Protein AF-A0AAD9LAK8-F1 (afdb_monomer_lite)

Organism: NCBI:txid4793

Secondary structure (DSSP, 8-state):
-EEEETTT-HHHHHHHHHHHB-TT----HHHHHHH--TTT-GGGTTB---GGGEETTTEEEE-HHHHHHHHTT---TT-GGGT---PPPPHHHHT--HHHHHHH-SSEEEEEEEE---STTTT--EEEEEEE-S--HHHHSSSS-GGG-S-------S---HHHHHHHHHHH---HHHHHT-

InterPro domains:
  IPR046700 Domain of unknown function DUF6570 [PF20209] (74-181)

Foldseek 3Di:
DDKDAQPPNVVLLVLQCVLQFQPPPPDDPVQQVQQACCVLPVSSGRGRHHPVQADSVRIGHDDPQCVVCSVVSHHRCCHVVVVNGDDDDPPLCPPDFPVLCCLQDLKDQPDWDWDQDDDPVNVDTDTDGDIDNPSDCVCVVPPDDPPPDPDDDDDDPDDDDPVRVVVVCVRNDDDPVSSVVD

Radius of gyration: 22.53 Å; chains: 1; bounding box: 44×38×63 Å

Structure (mmCIF, N/CA/C/O backbone):
data_AF-A0AAD9LAK8-F1
#
_entry.id   AF-A0AAD9LAK8-F1
#
loop_
_atom_site.group_PDB
_atom_site.id
_atom_site.type_symbol
_atom_site.label_atom_id
_atom_site.label_alt_id
_atom_site.label_comp_id
_atom_site.label_asym_id
_atom_site.label_entity_id
_atom_site.label_seq_id
_atom_site.pdbx_PDB_ins_code
_atom_site.Cartn_x
_atom_site.Cartn_y
_atom_site.Cartn_z
_atom_site.occupancy
_atom_site.B_iso_or_equiv
_atom_site.auth_seq_id
_atom_site.auth_comp_id
_atom_site.auth_asym_id
_atom_site.auth_atom_id
_atom_site.pdbx_PDB_model_num
ATOM 1 N N . MET A 1 1 ? 2.529 15.263 -12.406 1.00 78.31 1 MET A N 1
ATOM 2 C CA . MET A 1 1 ? 2.442 13.814 -12.691 1.00 78.31 1 MET A CA 1
ATOM 3 C C . MET A 1 1 ? 2.988 13.594 -14.092 1.00 78.31 1 MET A C 1
ATOM 5 O O . MET A 1 1 ? 2.725 14.437 -14.938 1.00 78.31 1 MET A O 1
ATOM 9 N N . HIS A 1 2 ? 3.800 12.567 -14.312 1.00 88.69 2 HIS A N 1
ATOM 10 C CA . HIS A 1 2 ? 4.383 12.221 -15.609 1.00 88.69 2 HIS A CA 1
ATOM 11 C C . HIS A 1 2 ? 3.769 10.908 -16.101 1.00 88.69 2 HIS A C 1
ATOM 13 O O . HIS A 1 2 ? 3.420 10.058 -15.282 1.00 88.69 2 HIS A O 1
ATOM 19 N N . MET A 1 3 ? 3.611 10.767 -17.414 1.00 92.19 3 MET A N 1
ATOM 20 C CA . MET A 1 3 ? 3.001 9.599 -18.048 1.00 92.19 3 MET A CA 1
ATOM 21 C C . MET A 1 3 ? 4.050 8.927 -18.925 1.00 92.19 3 MET A C 1
ATOM 23 O O . MET A 1 3 ? 4.673 9.604 -19.736 1.00 92.19 3 MET A O 1
ATOM 27 N N . ILE A 1 4 ? 4.254 7.628 -18.729 1.00 91.62 4 ILE A N 1
ATOM 28 C CA . ILE A 1 4 ? 5.166 6.804 -19.530 1.00 91.62 4 ILE A CA 1
ATOM 29 C C . ILE A 1 4 ? 4.303 5.907 -20.414 1.00 91.62 4 ILE A C 1
ATOM 31 O O . ILE A 1 4 ? 3.489 5.151 -19.879 1.00 91.62 4 ILE A O 1
ATOM 35 N N . SER A 1 5 ? 4.435 6.019 -21.733 1.00 92.50 5 SER A N 1
ATOM 36 C CA . SER A 1 5 ? 3.674 5.242 -22.715 1.00 92.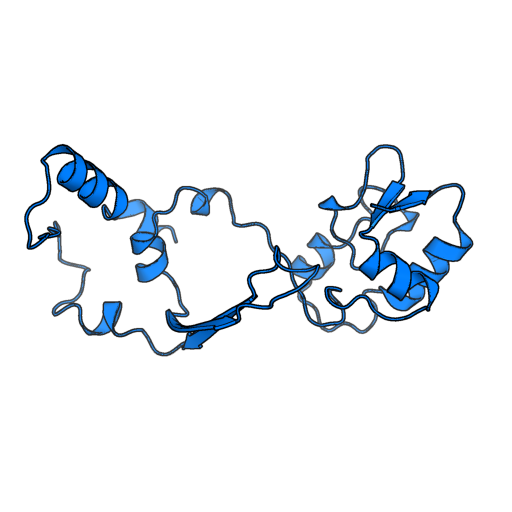50 5 SER A CA 1
ATOM 37 C C . SER A 1 5 ? 4.215 3.822 -22.801 1.00 92.50 5 SER A C 1
ATOM 39 O O . SER A 1 5 ? 5.386 3.614 -23.106 1.00 92.50 5 SER A O 1
ATOM 41 N N . LEU A 1 6 ? 3.362 2.821 -22.576 1.00 89.38 6 LEU A N 1
ATOM 42 C CA . LEU A 1 6 ? 3.762 1.417 -22.724 1.00 89.38 6 LEU A CA 1
ATOM 43 C C . LEU A 1 6 ? 4.066 1.046 -24.184 1.00 89.38 6 LEU A C 1
ATOM 45 O O . LEU A 1 6 ? 4.817 0.105 -24.433 1.00 89.38 6 LEU A O 1
ATOM 49 N N . GLY A 1 7 ? 3.469 1.762 -25.143 1.00 86.31 7 GLY A N 1
ATOM 50 C CA . GLY A 1 7 ? 3.658 1.524 -26.574 1.00 86.31 7 GLY A CA 1
ATOM 51 C C . GLY A 1 7 ? 4.894 2.218 -27.143 1.00 86.31 7 GLY A C 1
ATOM 52 O O . GLY A 1 7 ? 5.637 1.595 -27.907 1.00 86.31 7 GLY A O 1
ATOM 53 N N . ASP A 1 8 ? 5.112 3.473 -26.742 1.00 89.56 8 ASP A N 1
ATOM 54 C CA . ASP A 1 8 ? 6.115 4.354 -27.352 1.00 89.56 8 ASP A CA 1
ATOM 55 C C . ASP A 1 8 ? 7.444 4.360 -26.584 1.00 89.56 8 ASP A C 1
ATOM 57 O O . ASP A 1 8 ? 8.506 4.463 -27.191 1.00 89.56 8 ASP A O 1
ATOM 61 N N . ASP A 1 9 ? 7.421 4.181 -25.258 1.00 89.81 9 ASP A N 1
ATOM 62 C CA . ASP A 1 9 ? 8.613 4.276 -24.406 1.00 89.81 9 ASP A CA 1
ATOM 63 C C . ASP A 1 9 ? 9.253 2.899 -24.124 1.00 89.81 9 ASP A C 1
ATOM 65 O O . ASP A 1 9 ? 9.657 2.610 -22.995 1.00 89.81 9 ASP A O 1
ATOM 69 N N . ARG A 1 10 ? 9.357 2.014 -25.127 1.00 88.38 10 ARG A N 1
ATOM 70 C CA . ARG A 1 10 ? 9.809 0.615 -24.930 1.00 88.38 10 ARG A CA 1
ATOM 71 C C . ARG A 1 10 ? 11.165 0.493 -24.231 1.00 88.38 10 ARG A C 1
ATOM 73 O O . ARG A 1 10 ? 11.279 -0.265 -23.269 1.00 88.38 10 ARG A O 1
ATOM 80 N N . ASP A 1 11 ? 12.157 1.273 -24.657 1.00 90.06 11 ASP A N 1
ATOM 81 C CA . ASP A 1 11 ? 13.501 1.265 -24.057 1.00 90.06 11 ASP A CA 1
ATOM 82 C C . ASP A 1 11 ? 13.456 1.650 -22.577 1.00 90.06 11 ASP A C 1
ATOM 84 O O . ASP A 1 11 ? 14.144 1.085 -21.725 1.00 90.06 11 ASP A O 1
ATOM 88 N N . ARG A 1 12 ? 12.589 2.607 -22.249 1.00 90.50 12 ARG A N 1
ATOM 89 C CA . ARG A 1 12 ? 12.402 3.087 -20.888 1.00 90.50 12 ARG A CA 1
ATOM 90 C C . ARG A 1 12 ? 11.712 2.045 -20.019 1.00 90.50 12 ARG A C 1
ATOM 92 O O . ARG A 1 12 ? 12.115 1.856 -18.874 1.00 90.50 12 ARG A O 1
ATOM 99 N N . ILE A 1 13 ? 10.709 1.351 -20.554 1.00 92.00 13 ILE A N 1
ATOM 100 C CA . ILE A 1 13 ? 10.061 0.226 -19.872 1.00 92.00 13 ILE A CA 1
ATOM 101 C C . ILE A 1 13 ? 11.070 -0.896 -19.620 1.00 92.00 13 ILE A C 1
ATOM 103 O O . ILE A 1 13 ? 11.113 -1.426 -18.513 1.00 92.00 13 ILE A O 1
ATOM 107 N N . GLN A 1 14 ? 11.950 -1.193 -20.577 1.00 91.12 14 GLN A N 1
ATOM 108 C CA . GLN A 1 14 ? 13.009 -2.185 -20.394 1.00 91.12 14 GLN A CA 1
ATOM 109 C C . GLN A 1 14 ? 14.006 -1.780 -19.296 1.00 91.12 14 GLN A C 1
ATOM 111 O O . GLN A 1 14 ? 14.363 -2.602 -18.453 1.00 91.12 14 GLN A O 1
ATOM 116 N N . GLN A 1 15 ? 14.417 -0.509 -19.240 1.00 91.88 15 GLN A N 1
ATOM 117 C CA . GLN A 1 15 ? 15.260 -0.002 -18.147 1.00 91.88 15 GLN A CA 1
ATOM 118 C C . GLN A 1 15 ? 14.559 -0.100 -16.789 1.00 91.88 15 GLN A C 1
ATOM 120 O O . GLN A 1 15 ? 15.170 -0.491 -15.793 1.00 91.88 15 GLN A O 1
ATOM 125 N N . MET A 1 16 ? 13.267 0.230 -16.740 1.00 92.81 16 MET A N 1
ATOM 126 C CA . MET A 1 16 ? 12.470 0.071 -15.529 1.00 92.81 16 MET A CA 1
ATOM 127 C C . MET A 1 16 ? 12.357 -1.397 -15.122 1.00 92.81 16 MET A C 1
ATOM 129 O O . MET A 1 16 ? 12.371 -1.669 -13.927 1.00 92.81 16 MET A O 1
ATOM 133 N N . HIS A 1 17 ? 12.264 -2.326 -16.077 1.00 92.44 17 HIS A N 1
ATOM 134 C CA . HIS A 1 17 ? 12.188 -3.762 -15.811 1.00 92.44 17 HIS A CA 1
ATOM 135 C C . HIS A 1 17 ? 13.429 -4.253 -15.074 1.00 92.44 17 HIS A C 1
ATOM 137 O O . HIS A 1 17 ? 13.311 -4.818 -13.994 1.00 92.44 17 HIS A O 1
ATOM 143 N N . LEU A 1 18 ? 14.619 -3.909 -15.573 1.00 91.44 18 LEU A N 1
ATOM 144 C CA . LEU A 1 18 ? 15.886 -4.235 -14.910 1.00 91.44 18 LEU A CA 1
ATOM 145 C C . LEU A 1 18 ? 15.952 -3.667 -13.487 1.00 91.44 18 LEU A C 1
ATOM 147 O O . LEU A 1 18 ? 16.361 -4.347 -12.545 1.00 91.44 18 LEU A O 1
ATOM 151 N N . LEU A 1 19 ? 15.519 -2.418 -13.321 1.00 93.06 19 LEU A N 1
ATOM 152 C CA . LEU A 1 19 ? 15.606 -1.722 -12.046 1.00 93.06 19 LEU A CA 1
ATOM 153 C C . LEU A 1 19 ? 14.588 -2.248 -11.021 1.00 93.06 19 LEU A C 1
ATOM 155 O O . LEU A 1 19 ? 14.942 -2.467 -9.867 1.00 93.06 19 LEU A O 1
ATOM 159 N N . LEU A 1 20 ? 13.340 -2.470 -11.436 1.00 92.56 20 LEU A N 1
ATOM 160 C CA . LEU A 1 20 ? 12.191 -2.808 -10.584 1.00 92.56 20 LEU A CA 1
ATOM 161 C C . LEU A 1 20 ? 11.794 -4.290 -10.656 1.00 92.56 20 LEU A C 1
ATOM 163 O O . LEU A 1 20 ? 10.691 -4.644 -10.244 1.00 92.56 20 LEU A O 1
ATOM 167 N N . SER A 1 21 ? 12.672 -5.140 -11.185 1.00 91.12 21 SER A N 1
ATOM 168 C CA . SER A 1 21 ? 12.453 -6.582 -11.298 1.00 91.12 21 SER A CA 1
ATOM 169 C C . SER A 1 21 ? 12.143 -7.221 -9.944 1.00 91.12 21 SER A C 1
ATOM 171 O O . SER A 1 21 ? 12.777 -6.889 -8.947 1.00 91.12 21 SER A O 1
ATOM 173 N N . SER A 1 22 ? 11.211 -8.167 -9.911 1.00 85.44 22 SER A N 1
ATOM 174 C CA . SER A 1 22 ? 10.957 -9.015 -8.743 1.00 85.44 22 SER A CA 1
ATOM 175 C C . SER A 1 22 ? 11.971 -10.154 -8.589 1.00 85.44 22 SER A C 1
ATOM 177 O O . SER A 1 22 ? 11.882 -10.920 -7.634 1.00 85.44 22 SER A O 1
ATOM 179 N N . VAL A 1 23 ? 12.886 -10.326 -9.549 1.00 82.31 23 VAL A N 1
ATOM 180 C CA . VAL A 1 23 ? 13.920 -11.368 -9.511 1.00 82.31 23 VAL A CA 1
ATOM 181 C C . VAL A 1 23 ? 14.871 -11.100 -8.342 1.00 82.31 23 VAL A C 1
ATOM 183 O O . VAL A 1 23 ? 15.258 -9.957 -8.114 1.00 82.31 23 VAL A O 1
ATOM 186 N N . ASP A 1 24 ? 15.215 -12.164 -7.614 1.00 79.81 24 ASP A N 1
ATOM 187 C CA . ASP A 1 24 ? 16.076 -12.179 -6.418 1.00 79.81 24 ASP A CA 1
ATOM 188 C C . ASP A 1 24 ? 15.517 -11.477 -5.168 1.00 79.81 24 ASP A C 1
ATOM 190 O O . ASP A 1 24 ? 16.155 -11.474 -4.114 1.00 79.81 24 ASP A O 1
ATOM 194 N N . GLU A 1 25 ? 14.295 -10.951 -5.234 1.00 80.69 25 GLU A N 1
ATOM 195 C CA . GLU A 1 25 ? 13.613 -10.373 -4.080 1.00 80.69 25 GLU A CA 1
ATOM 196 C C . GLU A 1 25 ? 12.970 -11.493 -3.242 1.00 80.69 25 GLU A C 1
ATOM 198 O O . GLU A 1 25 ? 12.127 -12.251 -3.728 1.00 80.69 25 GLU A O 1
ATOM 203 N N . GLN A 1 26 ? 13.333 -11.607 -1.959 1.00 84.25 26 GLN A N 1
ATOM 204 C CA . GLN A 1 26 ? 12.766 -12.599 -1.026 1.00 84.25 26 GLN A CA 1
ATOM 205 C C . GLN A 1 26 ? 11.371 -12.184 -0.521 1.00 84.25 26 GLN A C 1
ATOM 207 O O . GLN A 1 26 ? 11.099 -12.154 0.680 1.00 84.25 26 GLN A O 1
ATOM 212 N N . LEU A 1 27 ? 10.477 -11.819 -1.441 1.00 83.25 27 LEU A N 1
ATOM 213 C CA . LEU A 1 27 ? 9.134 -11.349 -1.117 1.00 83.25 27 LEU A CA 1
ATOM 214 C C . LEU A 1 27 ? 8.157 -12.518 -0.958 1.00 83.25 27 LEU A C 1
ATOM 216 O O . LEU A 1 27 ? 8.209 -13.477 -1.732 1.00 83.25 27 LEU A O 1
ATOM 220 N N . PRO A 1 28 ? 7.199 -12.426 -0.016 1.00 85.94 28 PRO A N 1
ATOM 221 C CA . PRO A 1 28 ? 6.072 -13.346 0.025 1.00 85.94 28 PRO A CA 1
ATOM 222 C C . PRO A 1 28 ? 5.346 -13.385 -1.325 1.00 85.94 28 PRO A C 1
ATOM 224 O O . PRO A 1 28 ? 5.077 -12.341 -1.922 1.00 85.94 28 PRO A O 1
ATOM 227 N N . MET A 1 29 ? 4.986 -14.586 -1.782 1.00 85.62 29 MET A N 1
ATOM 228 C CA . MET A 1 29 ? 4.361 -14.805 -3.095 1.00 85.62 29 MET A CA 1
ATOM 229 C C . MET A 1 29 ? 3.100 -13.953 -3.297 1.00 85.62 29 MET A C 1
ATOM 231 O O . MET A 1 29 ? 2.899 -13.372 -4.361 1.00 85.62 29 MET A O 1
ATOM 235 N N . GLU A 1 30 ? 2.283 -13.828 -2.253 1.00 85.88 30 GLU A N 1
ATOM 236 C CA . GLU A 1 30 ? 1.063 -13.014 -2.245 1.00 85.88 30 GLU A CA 1
ATOM 237 C C . GLU A 1 30 ? 1.358 -11.529 -2.488 1.00 85.88 30 GLU A C 1
ATOM 239 O O . GLU A 1 30 ? 0.624 -10.847 -3.202 1.00 85.88 30 GLU A O 1
ATOM 244 N N . LEU A 1 31 ? 2.463 -11.030 -1.929 1.00 84.06 31 LEU A N 1
ATOM 245 C CA . LEU A 1 31 ? 2.874 -9.642 -2.076 1.00 84.06 31 LEU A CA 1
ATOM 246 C C . LEU A 1 31 ? 3.435 -9.384 -3.472 1.00 84.06 31 LEU A C 1
ATOM 248 O O . LEU A 1 31 ? 3.059 -8.400 -4.103 1.00 84.06 31 LEU A O 1
ATOM 252 N N . ALA A 1 32 ? 4.282 -10.281 -3.982 1.00 87.75 32 ALA A N 1
ATOM 253 C CA . ALA A 1 32 ? 4.788 -10.195 -5.350 1.00 87.75 32 ALA A CA 1
ATOM 254 C C . ALA A 1 32 ? 3.636 -10.202 -6.373 1.00 87.75 32 ALA A C 1
ATOM 256 O O . ALA A 1 32 ? 3.613 -9.367 -7.274 1.00 87.75 32 ALA A O 1
ATOM 257 N N . ALA A 1 33 ? 2.630 -11.061 -6.179 1.00 87.69 33 ALA A N 1
ATOM 258 C CA . ALA A 1 33 ? 1.434 -11.119 -7.021 1.00 87.69 33 ALA A CA 1
ATOM 259 C C . ALA A 1 33 ? 0.559 -9.849 -6.940 1.00 87.69 33 ALA A C 1
ATOM 261 O O . ALA A 1 33 ? -0.126 -9.487 -7.903 1.00 87.69 33 ALA A O 1
ATOM 262 N N . GLU A 1 34 ? 0.570 -9.137 -5.810 1.00 87.25 34 GLU A N 1
ATOM 263 C CA . GLU A 1 34 ? -0.153 -7.868 -5.688 1.00 87.25 34 GLU A CA 1
ATOM 264 C C . GLU A 1 34 ? 0.483 -6.754 -6.535 1.00 87.25 34 GLU A C 1
ATOM 266 O O . GLU A 1 34 ? -0.236 -5.906 -7.074 1.00 87.25 34 GLU A O 1
ATOM 271 N N . TYR A 1 35 ? 1.808 -6.792 -6.711 1.00 90.25 35 TYR A N 1
ATOM 272 C CA . TYR A 1 35 ? 2.566 -5.836 -7.527 1.00 90.25 35 TYR A CA 1
ATOM 273 C C . TYR A 1 35 ? 2.850 -6.299 -8.955 1.00 90.25 35 TYR A C 1
ATOM 275 O O . TYR A 1 35 ? 3.348 -5.515 -9.761 1.00 90.25 35 TYR A O 1
ATOM 283 N N . ASP A 1 36 ? 2.519 -7.538 -9.301 1.00 90.56 36 ASP A N 1
ATOM 284 C CA . ASP A 1 36 ? 2.612 -7.977 -10.683 1.00 90.56 36 ASP A CA 1
ATOM 285 C C . ASP A 1 36 ? 1.464 -7.376 -11.508 1.00 90.56 36 ASP A C 1
ATOM 287 O O . ASP A 1 36 ? 0.272 -7.585 -11.250 1.00 90.56 36 ASP A O 1
ATOM 291 N N . CYS A 1 37 ? 1.840 -6.594 -12.517 1.00 92.00 37 CYS A N 1
ATOM 292 C CA . CYS A 1 37 ? 0.917 -5.937 -13.435 1.00 92.00 37 CYS A CA 1
ATOM 293 C C . CYS A 1 37 ? 0.746 -6.705 -14.756 1.00 92.00 37 CYS A C 1
ATOM 295 O O . CYS A 1 37 ? 0.092 -6.186 -15.664 1.00 92.00 37 CYS A O 1
ATOM 297 N N . SER A 1 38 ? 1.274 -7.933 -14.861 1.00 92.12 38 SER A N 1
ATOM 298 C CA . SER A 1 38 ? 1.144 -8.817 -16.032 1.00 92.12 38 SER A CA 1
ATOM 299 C C . SER A 1 38 ? -0.301 -8.997 -16.514 1.00 92.12 38 SER A C 1
ATOM 301 O O . SER A 1 38 ? -0.549 -9.041 -17.718 1.00 92.12 38 SER A O 1
ATOM 303 N N . VAL A 1 39 ? -1.261 -9.027 -15.582 1.00 90.75 39 VAL A N 1
ATOM 304 C CA . VAL A 1 39 ? -2.704 -9.151 -15.863 1.00 90.75 39 VAL A CA 1
ATOM 305 C C . VAL A 1 39 ? -3.261 -7.932 -16.605 1.00 90.75 39 VAL A C 1
ATOM 307 O O . VAL A 1 39 ? -4.197 -8.068 -17.387 1.00 90.75 39 VAL A O 1
ATOM 310 N N . LEU A 1 40 ? -2.707 -6.739 -16.363 1.00 90.94 40 LEU A N 1
ATOM 311 C CA . LEU A 1 40 ? -3.124 -5.511 -17.045 1.00 90.94 40 LEU A CA 1
ATOM 312 C C . LEU A 1 40 ? -2.407 -5.375 -18.389 1.00 90.94 40 LEU A C 1
ATOM 314 O O . LEU A 1 40 ? -3.041 -5.136 -19.412 1.00 90.94 40 LEU A O 1
ATOM 318 N N . PHE A 1 41 ? -1.084 -5.544 -18.382 1.00 91.56 41 PHE A N 1
ATOM 319 C CA . PHE A 1 41 ? -0.247 -5.487 -19.573 1.00 91.56 41 PHE A CA 1
ATOM 320 C C . PHE A 1 41 ? 0.891 -6.498 -19.444 1.00 91.56 41 PHE A C 1
ATOM 322 O O . PHE A 1 41 ? 1.738 -6.372 -18.562 1.00 91.56 41 PHE A O 1
ATOM 329 N N . ALA A 1 42 ? 0.961 -7.459 -20.371 1.00 89.25 42 ALA A N 1
ATOM 330 C CA . ALA A 1 42 ? 1.952 -8.539 -20.332 1.00 89.25 42 ALA A CA 1
ATOM 331 C C . ALA A 1 42 ? 3.409 -8.036 -20.270 1.00 89.25 42 ALA A C 1
ATOM 333 O O . ALA A 1 42 ? 4.246 -8.644 -19.610 1.00 89.25 42 ALA A O 1
ATOM 334 N N . GLY A 1 43 ? 3.703 -6.890 -20.898 1.00 87.12 43 GLY A N 1
ATOM 335 C CA . GLY A 1 43 ? 5.034 -6.268 -20.881 1.00 87.12 43 GLY A CA 1
ATOM 336 C C . GLY A 1 43 ? 5.484 -5.724 -19.518 1.00 87.12 43 GLY A C 1
ATOM 337 O O . GLY A 1 43 ? 6.641 -5.346 -19.379 1.00 87.12 43 GLY A O 1
ATOM 338 N N . LEU A 1 44 ? 4.596 -5.686 -18.520 1.00 91.44 44 LEU A N 1
ATOM 339 C CA . LEU A 1 44 ? 4.910 -5.294 -17.142 1.00 91.44 44 LEU A CA 1
ATOM 340 C C . LEU A 1 44 ? 5.136 -6.494 -16.215 1.00 91.44 44 LEU A C 1
ATOM 342 O O . LEU A 1 44 ? 5.324 -6.309 -15.013 1.00 91.44 44 LEU A O 1
ATOM 346 N N . GLY A 1 45 ? 5.096 -7.714 -16.756 1.00 90.94 45 GLY A N 1
ATOM 347 C CA . GLY A 1 45 ? 5.270 -8.932 -15.979 1.00 90.94 45 GLY A CA 1
ATOM 348 C C . GLY A 1 45 ? 6.625 -8.997 -15.278 1.00 90.94 45 GLY A C 1
ATOM 349 O O . GLY A 1 45 ? 7.670 -8.713 -15.870 1.00 90.94 45 GLY A O 1
ATOM 350 N N . GLY A 1 46 ? 6.599 -9.377 -14.001 1.00 89.00 46 GLY A N 1
ATOM 351 C CA . GLY A 1 46 ? 7.804 -9.495 -13.174 1.00 89.00 46 GLY A CA 1
ATOM 352 C C . GLY A 1 46 ? 8.396 -8.156 -12.724 1.00 89.00 46 GLY A C 1
ATOM 353 O O . GLY A 1 46 ? 9.499 -8.133 -12.186 1.00 89.00 46 GLY A O 1
ATOM 354 N N . MET A 1 47 ? 7.689 -7.040 -12.925 1.00 91.62 47 MET A N 1
ATOM 355 C CA . MET A 1 47 ? 8.043 -5.747 -12.339 1.00 91.62 47 MET A CA 1
ATOM 356 C C . MET A 1 47 ? 7.218 -5.492 -11.083 1.00 91.62 47 MET A C 1
ATOM 358 O O . MET A 1 47 ? 6.001 -5.649 -11.096 1.00 91.62 47 MET A O 1
ATOM 362 N N . LEU A 1 48 ? 7.858 -5.012 -10.019 1.00 91.25 48 LEU A N 1
ATOM 363 C CA . LEU A 1 48 ? 7.194 -4.651 -8.768 1.00 91.25 48 LEU A CA 1
ATOM 364 C C . LEU A 1 48 ? 6.548 -3.258 -8.869 1.00 91.25 48 LEU A C 1
ATOM 366 O O . LEU A 1 48 ? 7.098 -2.257 -8.396 1.00 91.25 48 LEU A O 1
ATOM 370 N N . LEU A 1 49 ? 5.374 -3.181 -9.504 1.00 90.31 49 LEU A N 1
ATOM 371 C CA . LEU A 1 49 ? 4.621 -1.942 -9.724 1.00 90.31 49 LEU A CA 1
ATOM 372 C C . LEU A 1 49 ? 3.228 -1.995 -9.092 1.00 90.31 49 LEU A C 1
ATOM 374 O O . LEU A 1 49 ? 2.518 -2.987 -9.150 1.00 90.31 49 LEU A O 1
ATOM 378 N N . SER A 1 50 ? 2.772 -0.891 -8.498 1.00 87.69 50 SER A N 1
ATOM 379 C CA . SER A 1 50 ? 1.394 -0.849 -8.000 1.00 87.69 50 SER A CA 1
ATOM 380 C C . SER A 1 50 ? 0.411 -0.783 -9.168 1.00 87.69 50 SER A C 1
ATOM 382 O O . SER A 1 50 ? 0.455 0.162 -9.949 1.00 87.69 50 SER A O 1
ATOM 384 N N . LYS A 1 51 ? -0.573 -1.688 -9.217 1.00 88.31 51 LYS A N 1
ATOM 385 C CA . LYS A 1 51 ? -1.681 -1.652 -10.197 1.00 88.31 51 LYS A CA 1
ATOM 386 C C . LYS A 1 51 ? -2.388 -0.289 -10.254 1.00 88.31 51 LYS A C 1
ATOM 388 O O . LYS A 1 51 ? -2.908 0.105 -11.290 1.00 88.31 51 LYS A O 1
ATOM 393 N N . ARG A 1 52 ? -2.360 0.470 -9.150 1.00 86.56 52 ARG A N 1
ATOM 394 C CA . ARG A 1 52 ? -2.956 1.811 -9.035 1.00 86.56 52 ARG A CA 1
ATOM 395 C C . ARG A 1 52 ? -2.257 2.881 -9.877 1.00 86.56 52 ARG A C 1
ATOM 397 O O . ARG A 1 52 ? -2.857 3.924 -10.108 1.00 86.56 52 ARG A O 1
ATOM 404 N N . CYS A 1 53 ? -1.006 2.671 -10.292 1.00 87.81 53 CYS A N 1
ATOM 405 C CA . CYS A 1 53 ? -0.298 3.614 -11.160 1.00 87.81 53 CYS A CA 1
ATOM 406 C C . CYS A 1 53 ? -0.500 3.324 -12.653 1.00 87.81 53 CYS A C 1
ATOM 408 O O . CYS A 1 53 ? -0.046 4.105 -13.486 1.00 87.81 53 CYS A O 1
ATOM 410 N N . ILE A 1 54 ? -1.176 2.227 -13.000 1.00 92.25 54 ILE A N 1
ATOM 411 C CA . ILE A 1 54 ? -1.397 1.814 -14.382 1.00 92.25 54 ILE A CA 1
ATOM 412 C C . ILE A 1 54 ? -2.733 2.370 -14.868 1.00 92.25 54 ILE A C 1
ATOM 414 O O . ILE A 1 54 ? -3.796 2.053 -14.335 1.00 92.25 54 ILE A O 1
ATOM 418 N N . HIS A 1 55 ? -2.685 3.206 -15.901 1.00 92.38 55 HIS A N 1
ATOM 419 C CA . HIS A 1 55 ? -3.878 3.735 -16.544 1.00 92.38 55 HIS A CA 1
ATOM 420 C C . HIS A 1 55 ? -4.381 2.756 -17.622 1.00 92.38 55 HIS A C 1
ATOM 422 O O . HIS A 1 55 ? -3.565 2.285 -18.420 1.00 92.38 55 HIS A O 1
ATOM 428 N N . PRO A 1 56 ? -5.703 2.508 -17.742 1.00 89.19 56 PRO A N 1
ATOM 429 C CA . PRO A 1 56 ? -6.260 1.591 -18.746 1.00 89.19 56 PRO A CA 1
ATOM 430 C C . PRO A 1 56 ? -5.892 1.926 -20.198 1.00 89.19 56 PRO A C 1
ATOM 432 O O . PRO A 1 56 ? -5.843 1.043 -21.044 1.00 89.19 56 PRO A O 1
ATOM 435 N N . ALA A 1 57 ? -5.592 3.196 -20.484 1.00 90.62 57 ALA A N 1
ATOM 436 C CA . ALA A 1 57 ? -5.142 3.646 -21.805 1.00 90.62 57 ALA A CA 1
ATOM 437 C C . ALA A 1 57 ? -3.677 3.283 -22.143 1.00 90.62 57 ALA A C 1
ATOM 439 O O . ALA A 1 57 ? -3.182 3.701 -23.182 1.00 90.62 57 ALA A O 1
ATOM 440 N N . GLY A 1 58 ? -2.977 2.536 -21.281 1.00 90.81 58 GLY A N 1
ATOM 441 C CA . GLY A 1 58 ? -1.618 2.064 -21.554 1.00 90.81 58 GLY A CA 1
ATOM 442 C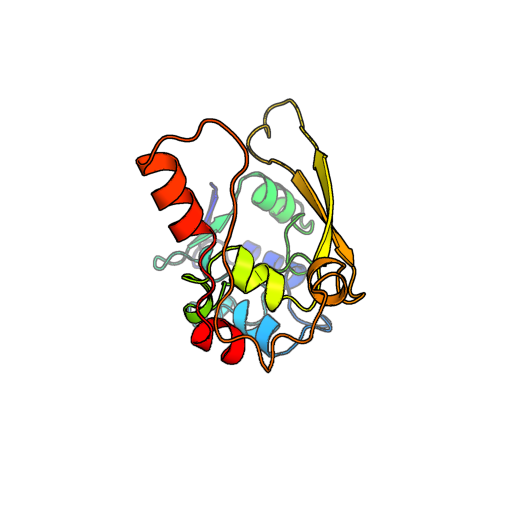 C . GLY A 1 58 ? -0.515 3.031 -21.130 1.00 90.81 58 GLY A C 1
ATOM 443 O O . GLY A 1 58 ? 0.514 3.117 -21.797 1.00 90.81 58 GLY A O 1
ATOM 444 N N . TYR A 1 59 ? -0.712 3.745 -20.016 1.00 93.38 59 TYR A N 1
ATOM 445 C CA . TYR A 1 59 ? 0.304 4.635 -19.447 1.00 93.38 59 TYR A CA 1
ATOM 446 C C . TYR A 1 59 ? 0.617 4.279 -17.998 1.00 93.38 59 TYR A C 1
ATOM 448 O O . TYR A 1 59 ? -0.290 3.977 -17.220 1.00 93.38 59 TYR A O 1
ATOM 456 N N . ILE A 1 60 ? 1.883 4.414 -17.608 1.00 93.12 60 ILE A N 1
ATOM 457 C CA . ILE A 1 60 ? 2.297 4.398 -16.202 1.00 93.12 60 ILE A CA 1
ATOM 458 C C . ILE A 1 60 ? 2.308 5.836 -15.688 1.00 93.12 60 ILE A C 1
ATOM 460 O O . ILE A 1 60 ? 3.026 6.694 -16.208 1.00 93.12 60 ILE A O 1
ATOM 464 N N . GLN A 1 61 ? 1.523 6.104 -14.651 1.00 92.25 61 GLN A N 1
ATOM 465 C CA . GLN A 1 61 ? 1.469 7.392 -13.974 1.00 92.25 61 GLN A CA 1
ATOM 466 C C . GLN A 1 61 ? 2.501 7.438 -12.849 1.00 92.25 61 GLN A C 1
ATOM 468 O O . GLN A 1 61 ? 2.403 6.722 -11.854 1.00 92.25 61 GLN A O 1
ATOM 473 N N . VAL A 1 62 ? 3.491 8.317 -12.983 1.00 90.94 62 VAL A N 1
ATOM 474 C CA . VAL A 1 62 ? 4.599 8.440 -12.029 1.00 90.94 62 VAL A CA 1
ATOM 475 C C . VAL A 1 62 ? 4.673 9.874 -11.496 1.00 90.94 62 VAL A C 1
ATOM 477 O O . VAL A 1 62 ? 4.450 10.846 -12.225 1.00 90.94 62 VAL A O 1
ATOM 480 N N . CYS A 1 63 ? 4.961 10.056 -10.204 1.00 90.56 63 CYS A N 1
ATOM 481 C CA . CYS A 1 63 ? 5.200 11.398 -9.659 1.00 90.56 63 CYS A CA 1
ATOM 482 C C . CYS A 1 63 ? 6.520 11.982 -10.198 1.00 90.56 63 CYS A C 1
ATOM 484 O O . CYS A 1 63 ? 7.361 11.251 -10.718 1.00 90.56 63 CYS A O 1
ATOM 486 N N . GLN A 1 64 ? 6.719 13.299 -10.093 1.00 90.62 64 GLN A N 1
ATOM 487 C CA . GLN A 1 64 ? 7.909 13.949 -10.663 1.00 90.62 64 GLN A CA 1
ATOM 488 C C . GLN A 1 64 ? 9.212 13.449 -10.023 1.00 90.62 64 GLN A C 1
ATOM 490 O O . GLN A 1 64 ? 10.202 13.255 -10.722 1.00 90.62 64 GLN A O 1
ATOM 495 N N . GLU A 1 65 ? 9.207 13.182 -8.719 1.00 89.69 65 GLU A N 1
ATOM 496 C CA . GLU A 1 65 ? 10.371 12.697 -7.979 1.00 89.69 65 GLU A CA 1
ATOM 497 C C . GLU A 1 65 ? 10.735 11.265 -8.373 1.00 89.69 65 GLU A C 1
ATOM 499 O O . GLU A 1 65 ? 11.891 10.988 -8.683 1.00 89.69 65 GLU A O 1
ATOM 504 N N . CYS A 1 66 ? 9.748 10.363 -8.427 1.00 90.94 66 CYS A N 1
ATOM 505 C CA . CYS A 1 66 ? 9.974 8.991 -8.881 1.00 90.94 66 CYS A CA 1
ATOM 506 C C . CYS A 1 66 ? 10.433 8.982 -10.343 1.00 90.94 66 CYS A C 1
ATOM 508 O O . CYS A 1 66 ? 11.364 8.264 -10.686 1.00 90.94 66 CYS A O 1
ATOM 510 N N . ASN A 1 67 ? 9.851 9.839 -11.185 1.00 92.06 67 ASN A N 1
ATOM 511 C CA . ASN A 1 67 ? 10.271 10.012 -12.569 1.00 92.06 67 ASN A CA 1
ATOM 512 C C . ASN A 1 67 ? 11.742 10.435 -12.675 1.00 92.06 67 ASN A C 1
ATOM 514 O O . ASN A 1 67 ? 12.494 9.839 -13.437 1.00 92.06 67 ASN A O 1
ATOM 518 N N . ALA A 1 68 ? 12.159 11.426 -11.883 1.00 93.31 68 ALA A N 1
ATOM 519 C CA . ALA A 1 68 ? 13.538 11.902 -11.855 1.00 93.31 68 ALA A CA 1
ATOM 520 C C . ALA A 1 68 ? 14.528 10.817 -11.398 1.00 93.31 68 ALA A C 1
ATOM 522 O O . ALA A 1 68 ? 15.633 10.751 -11.935 1.00 93.31 68 ALA A O 1
ATOM 523 N N . SER A 1 69 ? 14.144 9.961 -10.444 1.00 93.81 69 SER A N 1
ATOM 524 C CA . SER A 1 69 ? 14.934 8.783 -10.057 1.00 93.81 69 SER A CA 1
ATOM 525 C C . SER A 1 69 ? 15.054 7.783 -11.207 1.00 93.81 69 SER A C 1
ATOM 527 O O . SER A 1 69 ? 16.167 7.398 -11.555 1.00 93.81 69 SER A O 1
ATOM 529 N N . LEU A 1 70 ? 13.937 7.431 -11.853 1.00 92.69 70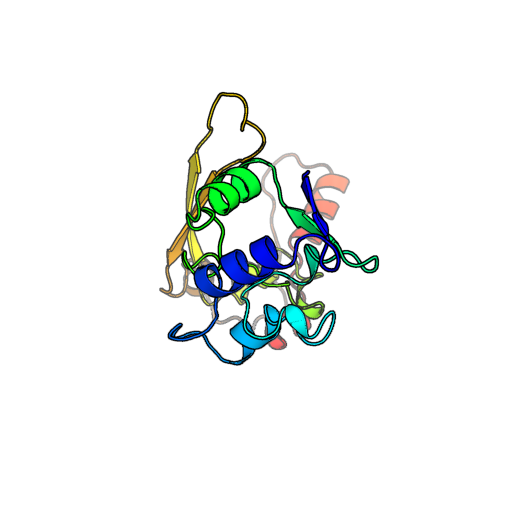 LEU A N 1
ATOM 530 C CA . LEU A 1 70 ? 13.913 6.464 -12.955 1.00 92.69 70 LEU A CA 1
ATOM 531 C C . LEU A 1 70 ? 14.735 6.932 -14.161 1.00 92.69 70 LEU A C 1
ATOM 533 O O . LEU A 1 70 ? 15.488 6.144 -14.719 1.00 92.69 70 LEU A O 1
ATOM 537 N N . THR A 1 71 ? 14.662 8.215 -14.532 1.00 92.12 71 THR A N 1
ATOM 538 C CA . THR A 1 71 ? 15.487 8.782 -15.617 1.00 92.12 71 THR A CA 1
ATOM 539 C C . THR A 1 71 ? 16.985 8.687 -15.317 1.00 92.12 71 THR A C 1
ATOM 541 O O . THR A 1 71 ? 17.788 8.568 -16.234 1.00 92.12 71 THR A O 1
ATOM 544 N N . LYS A 1 72 ? 17.369 8.712 -14.037 1.00 94.06 72 LYS A N 1
ATOM 545 C CA . LYS A 1 72 ? 18.757 8.530 -13.585 1.00 94.06 72 LYS A CA 1
ATOM 546 C C . LYS A 1 72 ? 19.126 7.063 -13.341 1.00 94.06 72 LYS A C 1
ATOM 548 O O . LYS A 1 72 ? 20.214 6.812 -12.838 1.00 94.06 72 LYS A O 1
ATOM 553 N N . GLN A 1 73 ? 18.229 6.122 -13.644 1.00 92.25 73 GLN A N 1
ATOM 554 C CA . GLN A 1 73 ? 18.378 4.694 -13.342 1.00 92.25 73 GLN A CA 1
ATOM 555 C C . GLN A 1 73 ? 18.624 4.413 -11.848 1.00 92.25 73 GLN A C 1
ATOM 557 O O . GLN A 1 73 ? 19.319 3.474 -11.475 1.00 92.25 73 GLN A O 1
ATOM 562 N N . LEU A 1 74 ? 18.039 5.236 -10.976 1.00 93.38 74 LEU A N 1
ATOM 563 C CA . LEU A 1 74 ? 18.090 5.071 -9.526 1.00 93.38 74 LEU A CA 1
ATOM 564 C C . LEU A 1 74 ? 16.752 4.560 -9.007 1.00 93.38 74 LEU A C 1
ATOM 566 O O . LEU A 1 74 ? 15.692 4.990 -9.472 1.00 93.38 74 LEU A O 1
ATOM 570 N N . LEU A 1 75 ? 16.797 3.703 -7.985 1.00 91.00 75 LEU A N 1
ATOM 571 C CA . LEU A 1 75 ? 15.590 3.226 -7.317 1.00 91.00 75 LEU A CA 1
ATOM 572 C C . LEU A 1 75 ? 14.799 4.407 -6.735 1.00 91.00 75 LEU A C 1
ATOM 574 O O . LEU A 1 75 ? 15.340 5.191 -5.945 1.00 91.00 75 LEU A O 1
ATOM 578 N N . PRO A 1 76 ? 13.509 4.557 -7.089 1.00 90.94 76 PRO A N 1
ATOM 579 C CA . PRO A 1 76 ? 12.647 5.518 -6.426 1.00 90.94 76 PRO A CA 1
ATOM 580 C C . PRO A 1 76 ? 12.594 5.242 -4.925 1.00 90.94 76 PRO A C 1
ATOM 582 O O . PRO A 1 76 ? 12.515 4.092 -4.494 1.00 90.94 76 PRO A O 1
ATOM 585 N N . LYS A 1 77 ? 12.577 6.307 -4.119 1.00 85.62 77 LYS A N 1
ATOM 586 C CA . LYS A 1 77 ? 12.602 6.207 -2.652 1.00 85.62 77 LYS A CA 1
ATOM 587 C C . LYS A 1 77 ? 11.524 5.271 -2.087 1.00 85.62 77 LYS A C 1
ATOM 589 O O . LYS A 1 77 ? 11.813 4.520 -1.170 1.00 85.62 77 LYS A O 1
ATOM 594 N N . PHE A 1 78 ? 10.315 5.326 -2.641 1.00 84.75 78 PHE A N 1
ATOM 595 C CA . PHE A 1 78 ? 9.149 4.549 -2.202 1.00 84.7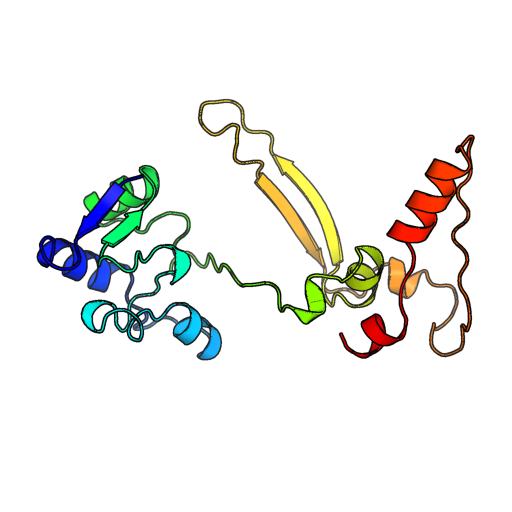5 78 PHE A CA 1
ATOM 596 C C . PHE A 1 78 ? 8.886 3.331 -3.100 1.00 84.75 78 PHE A C 1
ATOM 598 O O . PHE A 1 78 ? 7.737 2.997 -3.377 1.00 84.75 78 PHE A O 1
ATOM 605 N N . SER A 1 79 ? 9.944 2.725 -3.637 1.00 88.12 79 SER A N 1
ATOM 606 C CA . SER A 1 79 ? 9.837 1.490 -4.414 1.00 88.12 79 SER A CA 1
ATOM 607 C C . SER A 1 79 ? 9.763 0.269 -3.499 1.00 88.12 79 SER A C 1
ATOM 609 O O . SER A 1 79 ? 10.293 0.283 -2.390 1.00 88.12 79 SER A O 1
ATOM 611 N N . ILE A 1 80 ? 9.144 -0.803 -3.995 1.00 86.50 80 ILE A N 1
ATOM 612 C CA . ILE A 1 80 ? 9.033 -2.081 -3.277 1.00 86.50 80 ILE A CA 1
ATOM 613 C C . ILE A 1 80 ? 10.417 -2.651 -2.943 1.00 86.50 80 ILE A C 1
ATOM 615 O O . ILE A 1 80 ? 10.616 -3.160 -1.849 1.00 86.50 80 ILE A O 1
ATOM 619 N N . LYS A 1 81 ? 11.390 -2.457 -3.841 1.00 85.00 81 LYS A N 1
ATOM 620 C CA . LYS A 1 81 ? 12.804 -2.809 -3.637 1.00 85.00 81 LYS A CA 1
ATOM 621 C C . LYS A 1 81 ? 13.500 -2.069 -2.496 1.00 85.00 81 LYS A C 1
ATOM 623 O O . LYS A 1 81 ? 14.513 -2.529 -1.995 1.00 85.00 81 LYS A O 1
ATOM 628 N N . ASN A 1 82 ? 12.969 -0.922 -2.079 1.00 86.25 82 ASN A N 1
ATOM 629 C CA . ASN A 1 82 ? 13.416 -0.226 -0.872 1.00 86.25 82 ASN A CA 1
ATOM 630 C C . ASN A 1 82 ? 12.551 -0.611 0.341 1.00 86.25 82 ASN A C 1
ATOM 632 O O . ASN A 1 82 ? 12.333 0.215 1.226 1.00 86.25 82 ASN A O 1
ATOM 636 N N . GLU A 1 83 ? 11.994 -1.826 0.335 1.00 82.38 83 GLU A N 1
ATOM 637 C CA . GLU A 1 83 ? 11.141 -2.389 1.388 1.00 82.38 83 GLU A CA 1
ATOM 638 C C . GLU A 1 83 ? 9.886 -1.549 1.691 1.00 82.38 83 GLU A C 1
ATOM 640 O O . GLU A 1 83 ? 9.300 -1.615 2.774 1.00 82.38 83 GLU A O 1
ATOM 645 N N . PHE A 1 84 ? 9.445 -0.730 0.731 1.00 83.38 84 PHE A N 1
ATOM 646 C CA . PHE A 1 84 ? 8.273 0.120 0.900 1.00 83.38 84 PHE A CA 1
ATOM 647 C C . PHE A 1 84 ? 7.022 -0.551 0.334 1.00 83.38 84 PHE A C 1
ATOM 649 O O . PHE A 1 84 ? 6.667 -0.354 -0.825 1.00 83.38 84 PHE A O 1
ATOM 656 N N . TYR A 1 85 ? 6.320 -1.316 1.165 1.00 78.94 85 TYR A N 1
ATOM 657 C CA . TYR A 1 85 ? 5.105 -2.029 0.766 1.00 78.94 85 TYR A CA 1
ATOM 658 C C . TYR A 1 85 ? 3.834 -1.223 1.074 1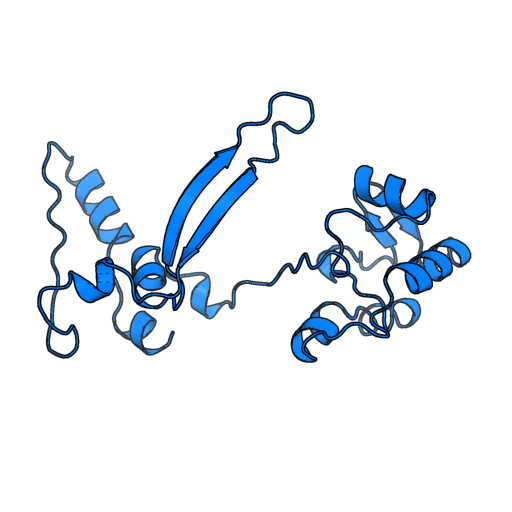.00 78.94 85 TYR A C 1
ATOM 660 O O . TYR A 1 85 ? 3.607 -0.769 2.194 1.00 78.94 85 TYR A O 1
ATOM 668 N N . VAL A 1 86 ? 2.955 -1.082 0.084 1.00 74.06 86 VAL A N 1
ATOM 669 C CA . VAL A 1 86 ? 1.620 -0.474 0.186 1.00 74.06 86 VAL A CA 1
ATOM 670 C C . VAL A 1 86 ? 0.524 -1.530 0.007 1.00 74.06 86 VAL A C 1
ATOM 672 O O . VAL A 1 86 ? 0.155 -1.894 -1.104 1.00 74.06 86 VAL A O 1
ATOM 675 N N . GLY A 1 87 ? -0.049 -2.002 1.111 1.00 72.81 87 GLY A N 1
ATOM 676 C CA . GLY A 1 87 ? -1.209 -2.895 1.076 1.00 72.81 87 GLY A CA 1
ATOM 677 C C . GLY A 1 87 ? -2.541 -2.161 0.896 1.00 72.81 87 GLY A C 1
ATOM 678 O O . GLY A 1 87 ? -2.668 -0.952 1.124 1.00 72.81 87 GLY A O 1
ATOM 679 N N . SER A 1 88 ? -3.574 -2.917 0.534 1.00 71.94 88 SER A N 1
ATOM 680 C CA . SER A 1 88 ? -4.965 -2.491 0.697 1.00 71.94 88 SER A CA 1
ATOM 681 C C . SER A 1 88 ? -5.485 -3.002 2.036 1.00 71.94 88 SER A C 1
ATOM 683 O O . SER A 1 88 ? -5.265 -4.156 2.392 1.00 71.94 88 SER A O 1
ATOM 685 N N . LEU A 1 89 ? -6.194 -2.154 2.781 1.00 72.75 89 LEU A N 1
ATOM 686 C CA . LEU A 1 89 ? -6.903 -2.603 3.973 1.00 72.75 89 LEU A CA 1
ATOM 687 C C . LEU A 1 89 ? -8.063 -3.519 3.526 1.00 72.75 89 LEU A C 1
ATOM 689 O O . LEU A 1 89 ? -8.890 -3.056 2.738 1.00 72.75 89 LEU A O 1
ATOM 693 N N . PRO A 1 90 ? -8.164 -4.778 4.001 1.00 75.75 90 PRO A N 1
ATOM 694 C CA . PRO A 1 90 ? -9.269 -5.659 3.634 1.00 75.75 90 PRO A CA 1
ATOM 695 C C . PRO A 1 90 ? -10.629 -5.009 3.913 1.00 75.75 90 PRO A C 1
ATOM 697 O O . PRO A 1 90 ? -10.813 -4.376 4.952 1.00 75.75 90 PRO A O 1
ATOM 700 N N . ASN A 1 91 ? -11.608 -5.208 3.026 1.00 79.81 91 ASN A N 1
ATOM 701 C CA . ASN A 1 91 ? -12.919 -4.546 3.118 1.00 79.81 91 ASN A CA 1
ATOM 702 C C . ASN A 1 91 ? -13.639 -4.805 4.450 1.00 79.81 91 ASN A C 1
ATOM 704 O O . ASN A 1 91 ? -14.270 -3.900 4.994 1.00 79.81 91 ASN A O 1
ATOM 708 N N . ARG A 1 92 ? -13.474 -6.003 5.031 1.00 75.44 92 ARG A N 1
ATOM 709 C CA . ARG A 1 92 ? -13.985 -6.334 6.374 1.00 75.44 92 ARG A CA 1
ATOM 710 C C . ARG A 1 92 ? -13.469 -5.383 7.464 1.00 75.44 92 ARG A C 1
ATOM 712 O O . ARG A 1 92 ? -14.181 -5.087 8.418 1.00 75.44 92 ARG A O 1
ATOM 719 N N . LEU A 1 93 ? -12.261 -4.844 7.288 1.00 74.75 93 LEU A N 1
ATOM 720 C CA . LEU A 1 93 ? -11.611 -3.907 8.205 1.00 74.75 93 LEU A CA 1
ATOM 721 C C . LEU A 1 93 ? -11.923 -2.441 7.886 1.00 74.75 93 LEU A C 1
ATOM 723 O O . LEU A 1 93 ? -11.642 -1.566 8.704 1.00 74.75 93 LEU A O 1
ATOM 727 N N . ALA A 1 94 ? -12.491 -2.127 6.720 1.00 80.62 94 ALA A N 1
ATOM 728 C CA . ALA A 1 94 ? -12.765 -0.742 6.332 1.00 80.62 94 ALA A CA 1
ATOM 729 C C . ALA A 1 94 ? -13.705 -0.049 7.332 1.00 80.62 94 ALA A C 1
ATOM 731 O O . ALA A 1 94 ? -13.503 1.114 7.678 1.00 80.62 94 ALA A O 1
ATOM 732 N N . ASN A 1 95 ? -14.664 -0.810 7.865 1.00 81.06 95 ASN A N 1
ATOM 733 C CA . ASN A 1 95 ? -15.663 -0.334 8.815 1.00 81.06 95 ASN A CA 1
ATOM 734 C C . ASN A 1 95 ? -15.292 -0.585 10.283 1.00 81.06 95 ASN A C 1
ATOM 736 O O . ASN A 1 95 ? -16.134 -0.340 11.153 1.00 81.06 95 ASN A O 1
ATOM 740 N N . THR A 1 96 ? -14.094 -1.099 10.592 1.00 78.81 96 THR A N 1
ATOM 741 C CA . THR A 1 96 ? -13.690 -1.309 11.990 1.00 78.81 96 THR A CA 1
ATOM 742 C C . THR A 1 96 ? -13.385 0.016 12.667 1.00 78.81 96 THR A C 1
ATOM 744 O O . THR A 1 96 ? -12.731 0.905 12.113 1.00 78.81 96 THR A O 1
ATOM 747 N N . LYS A 1 97 ? -13.889 0.157 13.888 1.00 78.31 97 LYS A N 1
ATOM 748 C CA . LYS A 1 97 ? -13.674 1.334 14.720 1.00 78.31 97 LYS A CA 1
ATOM 749 C C . LYS A 1 97 ? -12.292 1.268 15.347 1.00 78.31 97 LYS A C 1
ATOM 751 O O . LYS A 1 97 ? -11.730 0.194 15.548 1.00 78.31 97 LYS A O 1
ATOM 756 N N . LEU A 1 98 ? -11.756 2.434 15.687 1.00 73.50 98 LEU A N 1
ATOM 757 C CA . LEU A 1 98 ? -10.417 2.545 16.255 1.00 73.50 98 LEU A CA 1
ATOM 758 C C . LEU A 1 98 ? -10.207 1.654 17.500 1.00 73.50 98 LEU A C 1
ATOM 760 O O . LEU A 1 98 ? -9.189 0.968 17.536 1.00 73.50 98 LEU A O 1
ATOM 764 N N . PRO A 1 99 ? -11.149 1.561 18.465 1.00 69.50 99 PRO A N 1
ATOM 765 C CA . PRO A 1 99 ? -10.971 0.656 19.598 1.00 69.50 99 PRO A CA 1
ATOM 766 C C . PRO A 1 99 ? -11.013 -0.825 19.205 1.00 69.50 99 PRO A C 1
ATOM 768 O O . PRO A 1 99 ? -10.272 -1.606 19.778 1.00 69.50 99 PRO A O 1
ATOM 771 N N . GLU A 1 100 ? -11.828 -1.219 18.217 1.00 72.88 100 GLU A N 1
ATOM 772 C CA . GLU A 1 100 ? -11.866 -2.611 17.729 1.00 72.88 100 GLU A CA 1
ATOM 773 C C . GLU A 1 100 ? -10.497 -3.006 17.164 1.00 72.88 100 GLU A C 1
ATOM 775 O O . GLU A 1 100 ? -9.961 -4.043 17.531 1.00 72.88 100 GLU A O 1
ATOM 780 N N . ARG A 1 101 ? -9.883 -2.118 16.369 1.00 72.69 101 ARG A N 1
ATOM 781 C CA . ARG A 1 101 ? -8.515 -2.307 15.860 1.00 72.69 101 ARG A CA 1
ATOM 782 C C . ARG A 1 101 ? -7.490 -2.362 16.985 1.00 72.69 101 ARG A C 1
ATOM 784 O O . ARG A 1 101 ? -6.586 -3.181 16.937 1.00 72.69 101 ARG A O 1
ATOM 791 N N . PHE A 1 102 ? -7.621 -1.504 17.997 1.00 69.06 102 PHE A N 1
ATOM 792 C CA . PHE A 1 102 ? -6.690 -1.504 19.123 1.00 69.06 102 PHE A CA 1
ATOM 793 C C . PHE A 1 102 ? -6.784 -2.749 20.005 1.00 69.06 102 PHE A C 1
ATOM 795 O O . PHE A 1 102 ? -5.792 -3.081 20.649 1.00 69.06 102 PHE A O 1
ATOM 802 N N . MET A 1 103 ? -7.933 -3.426 20.036 1.00 65.25 103 MET A N 1
ATOM 803 C CA . MET A 1 103 ? -8.098 -4.665 20.798 1.00 65.25 103 MET A CA 1
ATOM 804 C C . MET A 1 103 ? -7.629 -5.913 20.048 1.00 65.25 103 MET A C 1
ATOM 806 O O . MET A 1 103 ? -7.265 -6.881 20.705 1.00 65.25 103 MET A O 1
ATOM 810 N N . THR A 1 104 ? -7.628 -5.905 18.712 1.00 67.25 104 THR A N 1
ATOM 811 C CA . THR A 1 104 ? -7.229 -7.070 17.897 1.00 67.25 104 THR A CA 1
ATOM 812 C C . THR A 1 104 ? -5.862 -6.926 17.237 1.00 67.25 104 THR A C 1
ATOM 814 O O . THR A 1 104 ? -5.338 -7.892 16.690 1.00 67.25 104 THR A O 1
ATOM 817 N N . GLN A 1 105 ? -5.253 -5.737 17.275 1.00 66.69 105 GLN A N 1
ATOM 818 C CA . GLN A 1 105 ? -3.896 -5.553 16.771 1.00 66.69 105 GLN A CA 1
ATOM 819 C C . GLN A 1 105 ? -2.910 -6.433 17.556 1.00 66.69 105 GLN A C 1
ATOM 821 O O . GLN A 1 105 ? -2.846 -6.397 18.783 1.00 66.69 105 GLN A O 1
ATOM 826 N N . THR A 1 106 ? -2.092 -7.187 16.828 1.00 63.78 106 THR A N 1
ATOM 827 C CA . THR A 1 106 ? -0.963 -7.957 17.378 1.00 63.78 106 THR A CA 1
ATOM 828 C C . THR A 1 106 ? 0.259 -7.085 17.664 1.00 63.78 106 THR A C 1
ATOM 830 O O . THR A 1 106 ? 1.230 -7.538 18.261 1.00 63.78 106 THR A O 1
ATOM 833 N N . VAL A 1 107 ? 0.205 -5.822 17.237 1.00 59.78 107 VAL A N 1
ATOM 834 C CA . VAL A 1 107 ? 1.239 -4.808 17.414 1.00 59.78 107 VAL A CA 1
ATOM 835 C C . VAL A 1 107 ? 0.595 -3.538 17.948 1.00 59.78 107 VAL A C 1
ATOM 837 O O . VAL A 1 107 ? -0.382 -3.047 17.391 1.00 59.78 107 VAL A O 1
ATOM 840 N N . MET A 1 108 ? 1.117 -2.992 19.038 1.00 63.91 108 MET A N 1
ATOM 841 C CA . MET A 1 108 ? 0.630 -1.744 19.618 1.00 63.91 108 MET A CA 1
ATOM 842 C C . MET A 1 108 ? 1.511 -0.580 19.181 1.00 63.91 108 MET A C 1
ATOM 844 O O . MET A 1 108 ? 2.730 -0.698 19.155 1.00 63.91 108 MET A O 1
ATOM 848 N N . VAL A 1 109 ? 0.920 0.580 18.892 1.00 63.22 109 VAL A N 1
ATOM 849 C CA . VAL A 1 109 ? 1.704 1.815 18.751 1.00 63.22 109 VAL A CA 1
ATOM 850 C C . VAL A 1 109 ? 2.192 2.223 20.142 1.00 63.22 109 VAL A C 1
ATOM 852 O O . VAL A 1 109 ? 1.414 2.740 20.942 1.00 63.22 109 VAL A O 1
ATOM 855 N N . PHE A 1 110 ? 3.467 1.989 20.434 1.00 65.88 110 PHE A N 1
ATOM 856 C CA . PHE A 1 110 ? 4.089 2.376 21.699 1.00 65.88 110 PHE A CA 1
ATOM 857 C C . PHE A 1 110 ? 4.493 3.855 21.703 1.00 65.88 110 PHE A C 1
ATOM 859 O O . PHE A 1 110 ? 4.369 4.536 22.719 1.00 65.88 110 PHE A O 1
ATOM 866 N N . ALA A 1 111 ? 4.923 4.388 20.554 1.00 61.00 111 ALA A N 1
ATOM 867 C CA . ALA A 1 111 ? 5.266 5.799 20.424 1.00 61.00 111 ALA A CA 1
ATOM 868 C C . ALA A 1 111 ? 4.838 6.376 19.073 1.00 61.00 111 ALA A C 1
ATOM 870 O O . ALA A 1 111 ? 4.942 5.731 18.030 1.00 61.00 111 ALA A O 1
ATOM 871 N N . VAL A 1 112 ? 4.397 7.634 19.091 1.00 62.66 112 VAL A N 1
ATOM 872 C CA . VAL A 1 112 ? 4.118 8.421 17.886 1.00 62.66 112 VAL A CA 1
ATOM 873 C C . VAL A 1 112 ? 5.079 9.596 17.854 1.00 62.66 112 VAL A C 1
ATOM 875 O O . VAL A 1 112 ? 4.913 10.562 18.596 1.00 62.66 112 VAL A O 1
ATOM 878 N N . MET A 1 113 ? 6.061 9.553 16.960 1.00 62.94 113 MET A N 1
ATOM 879 C CA . MET A 1 113 ? 6.886 10.712 16.644 1.00 62.94 113 MET A CA 1
ATOM 880 C C . MET A 1 113 ? 6.351 11.387 15.388 1.00 62.94 113 MET A C 1
ATOM 882 O O . MET A 1 113 ? 6.287 10.806 14.303 1.00 62.94 113 MET A O 1
ATOM 886 N N . ARG A 1 114 ? 5.954 12.649 15.532 1.00 59.19 114 ARG A N 1
ATOM 887 C CA . ARG A 1 114 ? 5.441 13.454 14.426 1.00 59.19 114 ARG A CA 1
ATOM 888 C C . ARG A 1 114 ? 6.530 14.397 13.946 1.00 59.19 114 ARG A C 1
ATOM 890 O O . ARG A 1 114 ? 6.826 15.384 14.609 1.00 59.19 114 ARG A O 1
ATOM 897 N N . VAL A 1 115 ? 7.109 14.108 12.784 1.00 61.03 115 VAL A N 1
ATOM 898 C CA . VAL A 1 115 ? 8.109 14.994 12.184 1.00 61.03 115 VAL A CA 1
ATOM 899 C C . VAL A 1 115 ? 7.385 16.010 11.311 1.00 61.03 115 VAL A C 1
ATOM 901 O O . VAL A 1 115 ? 6.866 15.684 10.242 1.00 61.03 115 VAL A O 1
ATOM 904 N N . MET A 1 116 ? 7.352 17.257 11.771 1.00 58.09 116 MET A N 1
ATOM 905 C CA . MET A 1 116 ? 6.887 18.384 10.968 1.00 58.09 116 MET A CA 1
ATOM 906 C C . MET A 1 116 ? 8.045 18.860 10.092 1.00 58.09 116 MET A C 1
ATOM 908 O O . MET A 1 116 ? 8.999 19.447 10.593 1.00 58.09 116 MET A O 1
ATOM 912 N N . ARG A 1 117 ? 7.992 18.595 8.782 1.00 55.19 117 ARG A N 1
ATOM 913 C CA . ARG A 1 117 ? 8.943 19.181 7.826 1.00 55.19 117 ARG A CA 1
ATOM 914 C C . ARG A 1 117 ? 8.372 20.481 7.258 1.00 55.19 117 ARG A C 1
ATOM 916 O O . ARG A 1 117 ? 7.288 20.474 6.679 1.00 55.19 117 ARG A O 1
ATOM 923 N N . GLY A 1 118 ? 9.105 21.584 7.407 1.00 57.53 118 GLY A N 1
ATOM 924 C CA . GLY A 1 118 ? 8.858 22.816 6.651 1.00 57.53 118 GLY A CA 1
ATOM 925 C C . GLY A 1 118 ? 9.332 22.689 5.195 1.00 57.53 118 GLY A C 1
ATOM 926 O O . GLY A 1 118 ? 10.212 21.881 4.904 1.00 57.53 118 GLY A O 1
ATOM 927 N N . GLY A 1 119 ? 8.752 23.478 4.281 1.00 62.16 119 GLY A N 1
ATOM 928 C CA . GLY A 1 119 ? 9.168 23.566 2.869 1.00 62.16 119 GLY A CA 1
ATOM 929 C C . GLY A 1 119 ? 8.147 23.048 1.842 1.00 62.16 119 GLY A C 1
ATOM 930 O O . GLY A 1 119 ? 6.979 22.813 2.153 1.00 62.16 119 GLY A O 1
ATOM 931 N N . SER A 1 120 ? 8.587 22.873 0.593 1.00 53.62 120 SER A N 1
ATOM 932 C CA . SER A 1 120 ? 7.769 22.490 -0.578 1.00 53.62 120 SER A CA 1
ATOM 933 C C . SER A 1 120 ? 7.062 21.130 -0.454 1.00 53.62 120 SER A C 1
ATOM 935 O O . SER A 1 120 ? 6.039 20.916 -1.098 1.00 53.62 120 SER A O 1
ATOM 937 N N . HIS A 1 121 ? 7.526 20.246 0.436 1.00 55.12 121 HIS A N 1
ATOM 938 C CA . HIS A 1 121 ? 6.893 18.955 0.747 1.00 55.12 121 HIS A CA 1
ATOM 939 C C . HIS A 1 121 ? 6.054 18.972 2.040 1.00 55.12 121 HIS A C 1
ATOM 941 O O . HIS A 1 121 ? 5.816 17.917 2.627 1.00 55.12 121 HIS A O 1
ATOM 947 N N . ARG A 1 122 ? 5.557 20.144 2.475 1.00 58.47 122 ARG A N 1
ATOM 948 C CA . ARG A 1 122 ? 4.687 20.330 3.666 1.00 58.47 122 ARG A CA 1
ATOM 949 C C . ARG A 1 122 ? 3.482 19.383 3.754 1.00 58.47 122 ARG A C 1
ATOM 951 O O . ARG A 1 122 ? 2.912 19.203 4.826 1.00 58.47 122 ARG A O 1
ATOM 958 N N . ALA A 1 123 ? 3.067 18.815 2.622 1.00 50.78 123 ALA A N 1
ATOM 959 C CA . ALA A 1 123 ? 1.963 17.868 2.545 1.00 50.78 123 ALA A CA 1
ATOM 960 C C . ALA A 1 123 ? 2.315 16.482 3.121 1.00 50.78 123 ALA A C 1
ATOM 962 O O . ALA A 1 123 ? 1.417 15.760 3.552 1.00 50.78 123 ALA A O 1
ATOM 963 N N . ILE A 1 124 ? 3.600 16.113 3.181 1.00 47.53 124 ILE A N 1
ATOM 964 C CA . ILE A 1 124 ? 4.040 14.819 3.711 1.00 47.53 124 ILE A CA 1
ATOM 965 C C . ILE A 1 124 ? 4.280 14.963 5.214 1.00 47.53 124 ILE A C 1
ATOM 967 O O . ILE A 1 124 ? 5.379 15.275 5.675 1.00 47.53 124 ILE A O 1
ATOM 971 N N . ARG A 1 125 ? 3.225 14.727 5.998 1.00 53.41 125 ARG A N 1
ATOM 972 C CA . ARG A 1 125 ? 3.341 14.517 7.445 1.00 53.41 125 ARG A CA 1
ATOM 973 C C . ARG A 1 125 ? 3.978 13.149 7.664 1.00 53.41 125 ARG A C 1
ATOM 975 O O . ARG A 1 125 ? 3.308 12.131 7.524 1.00 53.41 125 ARG A O 1
ATOM 982 N N . SER A 1 126 ? 5.271 13.117 7.980 1.00 51.09 126 SER A N 1
ATOM 983 C CA . SER A 1 126 ? 5.917 11.866 8.370 1.00 51.09 126 SER A CA 1
ATOM 984 C C . SER A 1 126 ? 5.492 11.534 9.795 1.00 51.09 126 SER A C 1
ATOM 986 O O . SER A 1 126 ? 5.831 12.239 10.749 1.00 51.09 126 SER A O 1
ATOM 988 N N . HIS A 1 127 ? 4.716 10.469 9.922 1.00 55.62 127 HIS A N 1
ATOM 989 C CA . HIS A 1 127 ? 4.386 9.851 11.192 1.00 55.62 127 HIS A CA 1
ATOM 990 C C . HIS A 1 127 ? 5.328 8.662 11.363 1.00 55.62 127 HIS A C 1
ATOM 992 O O . HIS A 1 127 ? 5.238 7.703 10.605 1.00 55.62 127 HIS A O 1
ATOM 998 N N . CYS A 1 128 ? 6.264 8.746 12.306 1.00 54.53 128 CYS A N 1
ATOM 999 C CA . CYS A 1 128 ? 6.983 7.569 12.768 1.00 54.53 128 CYS A CA 1
ATOM 1000 C C . CYS A 1 128 ? 6.142 6.963 13.892 1.00 54.53 128 CYS A C 1
ATOM 1002 O O . CYS A 1 128 ? 5.938 7.591 14.934 1.00 54.53 128 CYS A O 1
ATOM 1004 N N . LEU A 1 129 ? 5.574 5.793 13.624 1.00 62.00 129 LEU A N 1
ATOM 1005 C CA . LEU A 1 129 ? 4.868 4.989 14.608 1.00 62.00 129 LEU A CA 1
ATOM 1006 C C . LEU A 1 129 ? 5.841 3.889 15.026 1.00 62.00 129 LEU A C 1
ATOM 1008 O O . LEU A 1 129 ? 6.238 3.081 14.192 1.00 62.00 129 LEU A O 1
ATOM 1012 N N . ALA A 1 130 ? 6.270 3.902 16.285 1.00 57.91 130 ALA A N 1
ATOM 1013 C CA . ALA A 1 130 ? 7.009 2.790 16.857 1.00 57.91 130 ALA A CA 1
ATOM 1014 C C . ALA A 1 130 ? 5.990 1.765 17.340 1.00 57.91 130 ALA A C 1
ATOM 1016 O O . ALA A 1 130 ? 5.093 2.108 18.119 1.00 57.91 130 ALA A O 1
ATOM 1017 N N . PHE A 1 131 ? 6.125 0.537 16.856 1.00 62.50 131 PHE A N 1
ATOM 1018 C CA . PHE A 1 131 ? 5.268 -0.566 17.246 1.00 62.50 131 PHE A CA 1
ATOM 1019 C C . PHE A 1 131 ? 6.014 -1.486 18.203 1.00 62.50 131 PHE A C 1
ATOM 1021 O O . PHE A 1 131 ? 7.191 -1.767 17.992 1.00 62.50 131 PHE A O 1
ATOM 1028 N N . ASP A 1 132 ? 5.321 -1.944 19.234 1.00 58.88 132 ASP A N 1
ATOM 1029 C CA . ASP A 1 132 ? 5.779 -3.006 20.122 1.00 58.88 132 ASP A CA 1
ATOM 1030 C C . ASP A 1 132 ? 4.864 -4.224 19.925 1.00 58.88 132 ASP A C 1
ATOM 1032 O O . ASP A 1 132 ? 3.654 -4.076 19.731 1.00 58.88 132 ASP A O 1
ATOM 1036 N N . SER A 1 133 ? 5.446 -5.420 19.907 1.00 56.41 133 SER A N 1
ATOM 1037 C CA . SER A 1 133 ? 4.729 -6.698 19.829 1.00 56.41 133 SER A CA 1
ATOM 1038 C C . SER A 1 133 ? 4.478 -7.309 21.209 1.00 56.41 133 SER A C 1
ATOM 1040 O O . SER A 1 133 ? 3.883 -8.381 21.309 1.00 56.41 133 SER A O 1
ATOM 1042 N N . ILE A 1 134 ? 4.937 -6.661 22.284 1.00 60.25 134 ILE A N 1
ATOM 1043 C CA . ILE A 1 134 ? 4.527 -7.002 23.644 1.00 60.25 134 ILE A CA 1
ATOM 1044 C C . ILE A 1 134 ? 3.018 -6.706 23.760 1.00 60.25 134 ILE A C 1
ATOM 1046 O O . ILE A 1 134 ? 2.599 -5.590 23.439 1.00 60.25 134 ILE A O 1
ATOM 1050 N N . PRO A 1 135 ? 2.182 -7.672 24.199 1.00 54.66 135 PRO A N 1
ATOM 1051 C CA . PRO A 1 135 ? 0.745 -7.475 24.374 1.00 54.66 135 PRO A CA 1
ATOM 1052 C C . PRO A 1 135 ? 0.483 -6.214 25.188 1.00 54.66 135 PRO A C 1
ATOM 1054 O O . PRO A 1 135 ? 0.893 -6.106 26.347 1.00 54.66 135 PRO A O 1
ATOM 1057 N N . GLY A 1 136 ? -0.149 -5.231 24.554 1.00 52.06 136 GLY A N 1
ATOM 1058 C CA . GLY A 1 136 ? -0.093 -3.882 25.079 1.00 52.06 136 GLY A CA 1
ATOM 1059 C C . GLY A 1 136 ? -0.797 -3.694 26.418 1.00 52.06 136 GLY A C 1
ATOM 1060 O O . GLY A 1 136 ? -1.685 -4.484 26.764 1.00 52.06 136 GLY A O 1
ATOM 1061 N N . PRO A 1 137 ? -0.473 -2.601 27.139 1.00 51.94 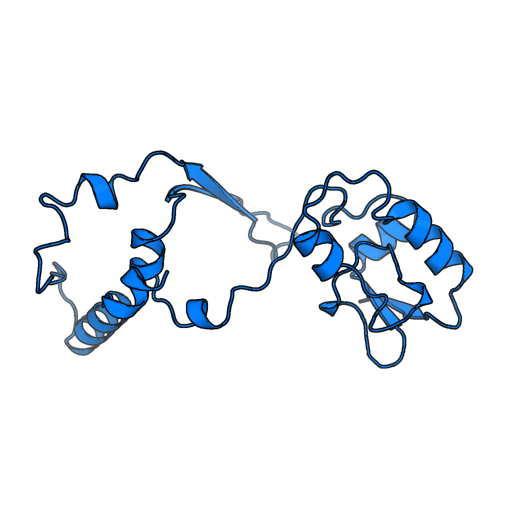137 PRO A N 1
ATOM 1062 C CA . PRO A 1 137 ? -1.111 -2.228 28.392 1.00 51.94 137 PRO A CA 1
ATOM 1063 C C . PRO A 1 137 ? -2.631 -2.236 28.290 1.00 51.94 137 PRO A C 1
ATOM 1065 O O . PRO A 1 137 ? -3.282 -2.584 29.245 1.00 51.94 137 PRO A O 1
ATOM 1068 N N . ALA A 1 138 ? -3.253 -1.915 27.153 1.00 49.28 138 ALA A N 1
ATOM 1069 C CA . ALA A 1 138 ? -4.717 -1.928 27.070 1.00 49.28 138 ALA A CA 1
ATOM 1070 C C . ALA A 1 138 ? -5.326 -3.331 27.282 1.00 49.28 138 ALA A C 1
ATOM 1072 O O . ALA A 1 138 ? -6.356 -3.442 27.933 1.00 49.28 138 ALA A O 1
ATOM 1073 N N . THR A 1 139 ? -4.686 -4.395 26.792 1.00 47.16 139 THR A N 1
ATOM 1074 C CA . THR A 1 139 ? -5.102 -5.793 27.015 1.00 47.16 139 THR A CA 1
ATOM 1075 C C . THR A 1 139 ? -4.671 -6.336 28.379 1.00 47.16 139 THR A C 1
ATOM 1077 O O . THR A 1 139 ? -5.373 -7.169 28.941 1.00 47.16 139 THR A O 1
ATOM 1080 N N . THR A 1 140 ? -3.555 -5.852 28.937 1.00 47.59 140 THR A N 1
ATOM 1081 C CA . THR A 1 140 ? -3.021 -6.270 30.252 1.00 47.59 140 THR A CA 1
ATOM 1082 C C . THR A 1 140 ? -3.504 -5.415 31.437 1.00 47.59 140 THR A C 1
ATOM 1084 O O . THR A 1 140 ? -3.441 -5.869 32.574 1.00 47.59 140 THR A O 1
ATOM 1087 N N . LEU A 1 141 ? -4.026 -4.208 31.195 1.00 48.12 141 LEU A N 1
ATOM 1088 C CA . LEU A 1 141 ? -4.678 -3.309 32.162 1.00 48.12 141 LEU A CA 1
ATOM 1089 C C . LEU A 1 141 ? -6.191 -3.511 32.206 1.00 48.12 141 LEU A C 1
ATOM 1091 O O . LEU A 1 141 ? -6.851 -2.890 33.041 1.00 48.12 141 LEU A O 1
ATOM 1095 N N . LEU A 1 142 ? -6.763 -4.342 31.326 1.00 47.16 142 LEU A N 1
ATOM 1096 C CA . LEU A 1 142 ? -8.113 -4.833 31.561 1.00 47.16 142 LEU A CA 1
ATOM 1097 C C . LEU A 1 142 ? -8.046 -5.629 32.868 1.00 47.16 142 LEU A C 1
ATOM 1099 O O . LEU A 1 142 ? -7.363 -6.652 32.910 1.00 47.16 142 LEU A O 1
ATOM 1103 N N . PRO A 1 143 ? -8.725 -5.188 33.944 1.00 41.00 143 PRO A N 1
ATOM 1104 C CA . PRO A 1 143 ? -8.602 -5.812 35.263 1.00 41.00 143 PRO A CA 1
ATOM 1105 C C . PRO A 1 143 ? -9.058 -7.276 35.280 1.00 41.00 143 PRO A C 1
ATOM 1107 O O . PRO A 1 143 ? -8.996 -7.948 36.307 1.00 41.00 143 PRO A O 1
ATOM 1110 N N . THR A 1 144 ? -9.638 -7.756 34.180 1.00 47.91 144 THR A N 1
ATOM 1111 C CA . THR A 1 144 ? -10.299 -9.047 34.069 1.00 47.91 144 THR A CA 1
ATOM 1112 C C . THR A 1 144 ? -10.362 -9.463 32.600 1.00 47.91 144 THR A C 1
ATOM 1114 O O . THR A 1 144 ? -10.567 -8.630 31.716 1.00 47.91 144 THR A O 1
ATOM 1117 N N . SER A 1 145 ? -10.218 -10.765 32.350 1.00 50.34 145 SER A N 1
ATOM 1118 C CA . SER A 1 145 ? -10.431 -11.385 31.040 1.00 50.34 145 SER A CA 1
ATOM 1119 C C . SER A 1 145 ? -11.787 -10.988 30.437 1.00 50.34 145 SER A C 1
ATOM 1121 O O . SER A 1 145 ? -12.826 -11.080 31.096 1.00 50.34 145 SER A O 1
ATOM 1123 N N . THR A 1 146 ? -11.790 -10.569 29.169 1.00 54.31 146 THR A N 1
ATOM 1124 C CA . THR A 1 146 ? -12.989 -10.131 28.432 1.00 54.31 146 THR A CA 1
ATOM 1125 C C . THR A 1 146 ? -13.936 -11.272 28.074 1.00 54.31 146 THR A C 1
ATOM 1127 O O . THR A 1 146 ? -15.082 -11.005 27.717 1.00 54.31 146 THR A O 1
ATOM 1130 N N . HIS A 1 147 ? -13.510 -12.533 28.221 1.00 51.66 147 HIS A N 1
ATOM 1131 C CA . HIS A 1 147 ? -14.319 -13.704 27.871 1.00 51.66 147 HIS A CA 1
ATOM 1132 C C . HIS A 1 147 ? -15.672 -13.758 28.607 1.00 51.66 147 HIS A C 1
ATOM 1134 O O . HIS A 1 147 ? -16.645 -14.252 28.040 1.00 51.66 147 HIS A O 1
ATOM 1140 N N . ASN A 1 148 ? -15.765 -13.178 29.812 1.00 54.75 148 ASN A N 1
ATOM 1141 C CA . ASN A 1 148 ? -16.973 -13.199 30.649 1.00 54.75 148 ASN A CA 1
ATOM 1142 C C . ASN A 1 148 ? -17.668 -11.831 30.798 1.00 54.75 148 ASN A C 1
ATOM 1144 O O . ASN A 1 148 ? -18.589 -11.694 31.603 1.00 54.75 148 ASN A O 1
ATOM 1148 N N . ILE A 1 149 ? -17.250 -10.804 30.050 1.00 57.09 149 ILE A N 1
ATOM 1149 C CA . ILE A 1 149 ? -17.821 -9.455 30.160 1.00 57.09 149 ILE A CA 1
ATOM 1150 C C . ILE A 1 149 ? -18.895 -9.270 29.083 1.00 57.09 149 ILE A C 1
ATOM 1152 O O . ILE A 1 149 ? -18.600 -9.157 27.896 1.00 57.09 149 ILE A O 1
ATOM 1156 N N . SER A 1 150 ? -20.162 -9.215 29.498 1.00 55.34 150 SER A N 1
ATOM 1157 C CA . SER A 1 150 ? -21.304 -9.002 28.595 1.00 55.34 150 SER A CA 1
ATOM 1158 C C . SER A 1 150 ? -21.489 -7.539 28.166 1.00 55.34 150 SER A C 1
ATOM 1160 O O . SER A 1 150 ? -22.182 -7.267 27.188 1.00 55.34 150 SER A O 1
ATOM 1162 N N . CYS A 1 151 ? -20.887 -6.588 28.888 1.00 46.72 151 CYS A N 1
ATOM 1163 C CA . CYS A 1 151 ? -21.108 -5.151 28.729 1.00 46.72 151 CYS A CA 1
ATOM 1164 C C . CYS A 1 151 ? -19.911 -4.343 29.263 1.00 46.72 151 CYS A C 1
ATOM 1166 O O . CYS A 1 151 ? -19.435 -4.597 30.367 1.00 46.72 151 CYS A O 1
ATOM 1168 N N . TYR A 1 152 ? -19.461 -3.333 28.513 1.00 57.94 152 TYR A N 1
ATOM 1169 C CA . TYR A 1 152 ? -18.530 -2.301 28.985 1.00 57.94 152 TYR A CA 1
ATOM 1170 C C . TYR A 1 152 ? -19.166 -0.913 28.800 1.00 57.94 152 TYR A C 1
ATOM 1172 O O . TYR A 1 152 ? -19.936 -0.679 27.866 1.00 57.94 152 TYR A O 1
ATOM 1180 N N . ARG A 1 153 ? -18.846 0.031 29.695 1.00 57.03 153 ARG A N 1
ATOM 1181 C CA . ARG A 1 153 ? -19.362 1.408 29.665 1.00 57.03 153 ARG A CA 1
ATOM 1182 C C . ARG A 1 153 ? -18.209 2.403 29.626 1.00 57.03 153 ARG A C 1
ATOM 1184 O O . ARG A 1 153 ? -17.362 2.410 30.510 1.00 57.03 153 ARG A O 1
ATOM 1191 N N . VAL A 1 154 ? -18.229 3.295 28.640 1.00 56.50 154 VAL A N 1
ATOM 1192 C CA . VAL A 1 154 ? -17.298 4.428 28.556 1.00 56.50 154 VAL A CA 1
ATOM 1193 C C . VAL A 1 154 ? -17.846 5.584 29.394 1.00 56.50 154 VAL A C 1
ATOM 1195 O O . VAL A 1 154 ? -18.946 6.082 29.132 1.00 56.50 154 VAL A O 1
ATOM 1198 N N . VAL A 1 155 ? -17.092 6.005 30.411 1.00 62.12 155 VAL A N 1
ATOM 1199 C CA . VAL A 1 155 ? -17.395 7.186 31.232 1.00 62.12 155 VAL A CA 1
ATOM 1200 C C . VAL A 1 155 ? -16.508 8.333 30.761 1.00 62.12 155 VAL A C 1
ATOM 1202 O O . VAL A 1 155 ? -15.290 8.209 30.757 1.00 62.12 155 VAL A O 1
ATOM 1205 N N . MET A 1 156 ? -17.129 9.440 30.351 1.00 61.56 156 MET A N 1
ATOM 1206 C CA . MET A 1 156 ? -16.434 10.650 29.906 1.00 61.56 156 MET A CA 1
ATOM 1207 C C . MET A 1 156 ? -16.493 11.696 31.025 1.00 61.56 156 MET A C 1
ATOM 1209 O O . MET A 1 156 ? -17.546 12.314 31.197 1.00 61.56 156 MET A O 1
ATOM 1213 N N . PRO A 1 157 ? -15.422 11.889 31.813 1.00 65.50 157 PRO A N 1
ATOM 1214 C CA . PRO A 1 157 ? -15.394 12.932 32.830 1.00 65.50 157 PRO A CA 1
ATOM 1215 C C . PRO A 1 157 ? -15.237 14.309 32.167 1.00 65.50 157 PRO A C 1
ATOM 1217 O O . PRO A 1 157 ? -14.292 14.529 31.413 1.00 65.50 157 PRO A O 1
ATOM 1220 N N . GLY A 1 158 ? -16.161 15.236 32.436 1.00 78.19 158 GLY A N 1
ATOM 1221 C CA . GLY A 1 158 ? -16.093 16.627 31.965 1.00 78.19 158 GLY A CA 1
ATOM 1222 C C . GLY A 1 158 ? -17.403 17.166 31.370 1.00 78.19 158 GLY A C 1
ATOM 1223 O O . GLY A 1 158 ? -18.363 16.409 31.192 1.00 78.19 158 GLY A O 1
ATOM 1224 N N . PRO A 1 159 ? -17.468 18.477 31.066 1.00 79.88 159 PRO A N 1
ATOM 1225 C CA . PRO A 1 159 ? -18.663 19.124 30.529 1.00 79.88 159 PRO A CA 1
ATOM 1226 C C . PRO A 1 159 ? -18.825 18.816 29.033 1.00 79.88 159 PRO A C 1
ATOM 1228 O O . PRO A 1 159 ? -18.437 19.601 28.172 1.00 79.88 159 PRO A O 1
ATOM 1231 N N . PHE A 1 160 ? -19.398 17.655 28.721 1.00 82.00 160 PHE A N 1
ATOM 1232 C CA . PHE A 1 160 ? -19.760 17.268 27.355 1.00 82.00 160 PHE A CA 1
ATOM 1233 C C . PHE A 1 160 ? -21.257 17.441 27.118 1.00 82.00 160 PHE A C 1
ATOM 1235 O O . PHE A 1 160 ? -22.068 16.976 27.924 1.00 82.00 160 PHE A O 1
ATOM 1242 N N . THR A 1 161 ? -21.629 18.023 25.977 1.00 88.88 161 THR A N 1
ATOM 1243 C CA . THR A 1 161 ? -23.030 18.066 25.537 1.00 88.88 161 THR A CA 1
ATOM 1244 C C . THR A 1 161 ? -23.552 16.658 25.248 1.00 88.88 161 THR A C 1
ATOM 1246 O O . THR A 1 161 ? -22.782 15.738 24.956 1.00 88.88 161 THR A O 1
ATOM 1249 N N . THR A 1 162 ? -24.872 16.468 25.278 1.00 87.38 162 THR A N 1
ATOM 1250 C CA . THR A 1 162 ? -25.499 15.170 24.972 1.00 87.38 162 THR A CA 1
ATOM 1251 C C . THR A 1 162 ? -25.102 14.652 23.586 1.00 87.38 162 THR A C 1
ATOM 1253 O O . THR A 1 162 ? -24.820 13.465 23.425 1.00 87.38 162 THR A O 1
ATOM 1256 N N . GLU A 1 163 ? -24.991 15.540 22.597 1.00 87.00 163 GLU A N 1
ATOM 1257 C CA . GLU A 1 163 ? -24.543 15.196 21.243 1.00 87.00 163 GLU A CA 1
ATOM 1258 C C . GLU A 1 163 ? -23.078 14.748 21.210 1.00 87.00 163 GLU A C 1
ATOM 1260 O O . GLU A 1 163 ? -22.744 13.742 20.578 1.00 87.00 163 GLU A O 1
ATOM 1265 N N . GLN A 1 164 ? -22.196 15.449 21.929 1.00 81.12 164 GLN A N 1
ATOM 1266 C CA . GLN A 1 164 ? -20.791 15.061 22.056 1.00 81.12 164 GLN A CA 1
ATOM 1267 C C . GLN A 1 164 ? -20.665 13.696 22.735 1.00 81.12 164 GLN A C 1
ATOM 1269 O O . GLN A 1 164 ? -19.928 12.837 22.251 1.00 81.12 164 GLN A O 1
ATOM 1274 N N . GLN A 1 165 ? -21.429 13.455 23.803 1.00 79.94 165 GLN A N 1
ATOM 1275 C CA . GLN A 1 165 ? -21.460 12.160 24.481 1.00 79.94 165 GLN A CA 1
ATOM 1276 C C . GLN A 1 165 ? -21.952 11.046 23.552 1.00 79.94 165 GLN A C 1
ATOM 1278 O O . GLN A 1 165 ? -21.331 9.984 23.501 1.00 79.94 165 GLN A O 1
ATOM 1283 N N . ALA A 1 166 ? -23.024 11.275 22.791 1.00 82.06 166 ALA A N 1
ATOM 1284 C CA . ALA A 1 166 ? -23.550 10.302 21.835 1.00 82.06 166 ALA A CA 1
ATOM 1285 C C . ALA A 1 166 ? -22.527 9.980 20.735 1.00 82.06 166 ALA A C 1
ATOM 1287 O O . ALA A 1 166 ? -22.260 8.809 20.458 1.00 82.06 166 ALA A O 1
ATOM 1288 N N . ARG A 1 167 ? -21.877 11.003 20.169 1.00 81.44 167 ARG A N 1
ATOM 1289 C CA . ARG A 1 167 ? -20.831 10.831 19.153 1.00 81.44 167 ARG A CA 1
ATOM 1290 C C . ARG A 1 167 ? -19.635 10.059 19.698 1.00 81.44 167 ARG A C 1
ATOM 1292 O O . ARG A 1 167 ? -19.152 9.142 19.041 1.00 81.44 167 ARG A O 1
ATOM 1299 N N . VAL A 1 168 ? -19.169 10.390 20.901 1.00 74.75 168 VAL A N 1
ATOM 1300 C CA . VAL A 1 168 ? -18.050 9.690 21.547 1.00 74.75 168 VAL A CA 1
ATOM 1301 C C . VAL A 1 168 ? -18.406 8.237 21.837 1.00 74.75 168 VAL A C 1
ATOM 1303 O O . VAL A 1 168 ? -17.616 7.360 21.494 1.00 74.75 168 VAL A O 1
ATOM 1306 N N . ARG A 1 169 ? -19.597 7.961 22.380 1.00 75.75 169 ARG A N 1
ATOM 1307 C CA . ARG A 1 169 ? -20.082 6.588 22.586 1.00 75.75 169 ARG A CA 1
ATOM 1308 C C . ARG A 1 169 ? -20.121 5.814 21.273 1.00 75.75 169 ARG A C 1
ATOM 1310 O O . ARG A 1 169 ? -19.634 4.692 21.225 1.00 75.75 169 ARG A O 1
ATOM 1317 N N . GLN A 1 170 ? -20.607 6.426 20.194 1.00 79.31 170 GLN A N 1
ATOM 1318 C CA . GLN A 1 170 ? -20.644 5.778 18.886 1.00 79.31 170 GLN A CA 1
ATOM 1319 C C . GLN A 1 170 ? -19.240 5.495 18.334 1.00 79.31 170 GLN A C 1
ATOM 1321 O O . GLN A 1 170 ? -19.013 4.412 17.793 1.00 79.31 170 GLN A O 1
ATOM 1326 N N . MET A 1 171 ? -18.292 6.424 18.486 1.00 72.25 171 MET A N 1
ATOM 1327 C CA . MET A 1 171 ? -16.896 6.234 18.064 1.00 72.25 171 MET A CA 1
ATOM 1328 C C . MET A 1 171 ? -16.182 5.140 18.867 1.00 72.25 171 MET A C 1
ATOM 1330 O O . MET A 1 171 ? -15.362 4.422 18.300 1.00 72.25 171 MET A O 1
ATOM 1334 N N . HIS A 1 172 ? -16.509 5.000 20.156 1.00 71.06 172 HIS A N 1
ATOM 1335 C CA . HIS A 1 172 ? -15.836 4.071 21.067 1.00 71.06 172 HIS A CA 1
ATOM 1336 C C . HIS A 1 172 ? -16.569 2.736 21.271 1.00 71.06 172 HIS A C 1
ATOM 1338 O O . HIS A 1 172 ? -16.068 1.861 21.971 1.00 71.06 172 HIS A O 1
ATOM 1344 N N . LEU A 1 173 ? -17.746 2.559 20.666 1.00 76.81 173 LEU A N 1
ATOM 1345 C CA . LEU A 1 173 ? -18.492 1.304 20.712 1.00 76.81 173 LEU A CA 1
ATOM 1346 C C . LEU A 1 173 ? -17.733 0.209 19.954 1.00 76.81 173 LEU A C 1
ATOM 1348 O O . LEU A 1 173 ? -17.646 0.260 18.732 1.00 76.81 173 LEU A O 1
ATOM 1352 N N . VAL A 1 174 ? -17.282 -0.805 20.673 1.00 72.00 174 VAL A N 1
ATOM 1353 C CA . VAL A 1 174 ? -16.778 -2.090 20.184 1.00 72.00 174 VAL A CA 1
ATOM 1354 C C . VAL A 1 174 ? -17.929 -3.061 19.898 1.00 72.00 174 VAL A C 1
ATOM 1356 O O . VAL A 1 174 ? -18.714 -3.406 20.787 1.00 72.00 174 VAL A O 1
ATOM 1359 N N . ARG A 1 175 ? -17.993 -3.576 18.672 1.00 80.31 175 ARG A N 1
ATOM 1360 C CA . ARG A 1 175 ? -18.867 -4.692 18.297 1.00 80.31 175 ARG A CA 1
ATOM 1361 C C . ARG A 1 175 ? -18.131 -6.011 18.513 1.00 80.31 175 ARG A C 1
ATOM 1363 O O . ARG A 1 175 ? -17.129 -6.262 17.854 1.00 80.31 175 ARG A O 1
ATOM 1370 N N . ARG A 1 176 ? -18.656 -6.858 19.400 1.00 72.31 176 ARG A N 1
ATOM 1371 C CA . ARG A 1 176 ? -18.048 -8.148 19.763 1.00 72.31 176 ARG A CA 1
ATOM 1372 C C . ARG A 1 176 ? -17.787 -9.054 18.556 1.00 72.31 176 ARG A C 1
ATOM 1374 O O . ARG A 1 176 ? -16.658 -9.479 18.384 1.00 72.31 176 ARG A O 1
ATOM 1381 N N . GLN A 1 177 ? -18.789 -9.242 17.695 1.00 74.56 177 GLN A N 1
ATOM 1382 C CA . GLN A 1 177 ? -18.660 -10.053 16.479 1.00 74.56 177 GLN A CA 1
ATOM 1383 C C . GLN A 1 177 ? -17.484 -9.596 15.604 1.00 74.56 177 GLN A C 1
ATOM 1385 O O . GLN A 1 177 ? -16.690 -10.409 15.159 1.00 74.56 177 GLN A O 1
ATOM 1390 N N . MET A 1 178 ? -17.317 -8.277 15.431 1.00 73.12 178 MET A N 1
ATOM 1391 C CA . MET A 1 178 ? -16.188 -7.753 14.661 1.00 73.12 178 MET A CA 1
ATOM 1392 C C . MET A 1 178 ? -14.857 -8.092 15.326 1.00 73.12 178 MET A C 1
ATOM 1394 O O . MET A 1 178 ? -13.915 -8.366 14.616 1.00 73.12 178 MET A O 1
ATOM 1398 N N . VAL A 1 179 ? -14.754 -8.063 16.656 1.00 70.94 179 VAL A N 1
ATOM 1399 C CA . VAL A 1 179 ? -13.512 -8.401 17.373 1.00 70.94 179 VAL A CA 1
ATOM 1400 C C . VAL A 1 179 ? -13.186 -9.892 17.286 1.00 70.94 179 VAL A C 1
ATOM 1402 O O . VAL A 1 179 ? -12.016 -10.232 17.191 1.00 70.94 179 VAL A O 1
ATOM 1405 N N . GLU A 1 180 ? -14.193 -10.765 17.313 1.00 70.69 180 GLU A N 1
ATOM 1406 C CA . GLU A 1 180 ? -14.009 -12.221 17.214 1.00 70.69 180 GLU A CA 1
ATOM 1407 C C . GLU A 1 180 ? -13.664 -12.680 15.782 1.00 70.69 180 GLU A C 1
ATOM 1409 O O . GLU A 1 180 ? -12.943 -13.660 15.618 1.00 70.69 180 GLU A O 1
ATOM 1414 N N . ASP A 1 181 ? -14.124 -11.958 14.754 1.00 69.44 181 ASP A N 1
ATOM 1415 C CA . ASP A 1 181 ? -13.867 -12.262 13.333 1.00 69.44 181 ASP A CA 1
ATOM 1416 C C . ASP A 1 181 ? -12.534 -11.686 12.786 1.00 69.44 181 ASP A C 1
ATOM 1418 O O . ASP A 1 181 ? -12.204 -11.882 11.604 1.00 69.44 181 ASP A O 1
ATOM 1422 N N . LEU A 1 182 ? -11.810 -10.908 13.605 1.00 66.81 182 LEU A N 1
ATOM 1423 C CA . LEU A 1 182 ? -10.577 -10.182 13.261 1.00 66.81 182 LEU A CA 1
ATOM 1424 C C . LEU A 1 182 ? -9.317 -10.994 13.542 1.00 66.81 182 LEU A C 1
ATOM 1426 O O . LEU A 1 182 ? -8.503 -11.078 12.592 1.00 66.81 182 LEU A O 1
#

Sequence (182 aa):
MHMISLGDDRDRIQQMHLLLSSVDEQLPMELAAEYDCSVLFAGLGGMLLSKRCIHPAGYIQVCQECNASLTKQLLPKFSIKNEFYVGSLPNRLANTKLPERFMTQTVMVFAVMRVMRGGSHRAIRSHCLAFDSIPGPATTLLPTSTHNISCYRVVMPGPFTTEQQARVRQMHLVRRQMVEDL

pLDDT: mean 76.33, std 14.77, range [41.0, 94.06]